Protein AF-A0A8T5TG26-F1 (afdb_monomer_lite)

Foldseek 3Di:
DDPPPPPDDDDDDQEFQAPDPVGWPWADWDDFPLKIWTWTDNPKLATAIWIANSHHVRTGGPDSLARPIRDHQPWDDFDDDPRKTWTWTDNPPPGTDIDID

Structure (mmCIF, N/CA/C/O backbone):
data_AF-A0A8T5TG26-F1
#
_entry.id   AF-A0A8T5TG26-F1
#
loop_
_atom_site.group_PDB
_atom_site.id
_atom_site.type_symbol
_atom_site.label_atom_id
_atom_site.label_alt_id
_atom_site.label_comp_id
_atom_site.label_asym_id
_atom_site.label_entity_id
_atom_site.label_seq_id
_atom_site.pdbx_PDB_ins_code
_atom_site.Cartn_x
_atom_site.Cartn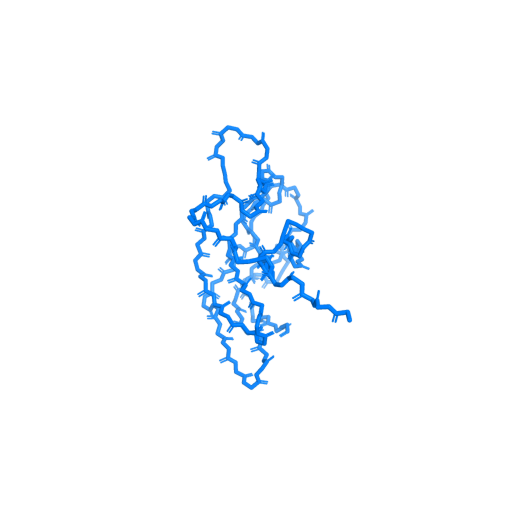_y
_atom_site.Cartn_z
_atom_site.occupancy
_atom_site.B_iso_or_equiv
_atom_site.auth_seq_id
_atom_site.auth_comp_id
_atom_site.auth_asym_id
_atom_site.auth_atom_id
_atom_site.pdbx_PDB_model_num
ATOM 1 N N . MET A 1 1 ? -12.614 1.010 35.328 1.00 47.38 1 MET A N 1
ATOM 2 C CA . MET A 1 1 ? -11.572 1.212 34.299 1.00 47.38 1 MET A CA 1
ATOM 3 C C . MET A 1 1 ? -12.258 1.786 33.075 1.00 47.38 1 MET A C 1
ATOM 5 O O . MET A 1 1 ? -12.998 1.068 32.424 1.00 47.38 1 MET A O 1
ATOM 9 N N . SER A 1 2 ? -12.136 3.094 32.853 1.00 47.34 2 SER A N 1
ATOM 10 C CA . SER A 1 2 ? -12.720 3.754 31.681 1.00 47.34 2 SER A CA 1
ATOM 11 C C . SER A 1 2 ? -11.685 3.708 30.567 1.00 47.34 2 SER A C 1
ATOM 13 O O . SER A 1 2 ? -10.613 4.291 30.719 1.00 47.34 2 SER A O 1
ATOM 15 N N . TYR A 1 3 ? -11.978 2.993 29.485 1.00 44.25 3 TYR A N 1
ATOM 16 C CA . TYR A 1 3 ? -11.157 3.026 28.282 1.00 44.25 3 TYR A CA 1
ATOM 17 C C . TYR A 1 3 ? -11.292 4.421 27.673 1.00 44.25 3 TYR A C 1
ATOM 19 O O . TYR A 1 3 ? -12.363 4.817 27.221 1.00 44.25 3 TYR A O 1
ATOM 27 N N . TYR A 1 4 ? -10.221 5.205 27.738 1.00 46.84 4 TYR A N 1
ATOM 28 C CA . TYR A 1 4 ? -10.125 6.450 26.994 1.00 46.84 4 TYR A CA 1
ATOM 29 C C . TYR A 1 4 ? -9.966 6.087 25.518 1.00 46.84 4 TYR A C 1
ATOM 31 O O . TYR A 1 4 ? -8.863 5.806 25.059 1.00 46.84 4 TYR A O 1
ATOM 39 N N . THR A 1 5 ? -11.066 6.068 24.770 1.00 56.06 5 THR A N 1
ATOM 40 C CA . THR A 1 5 ? -11.002 6.114 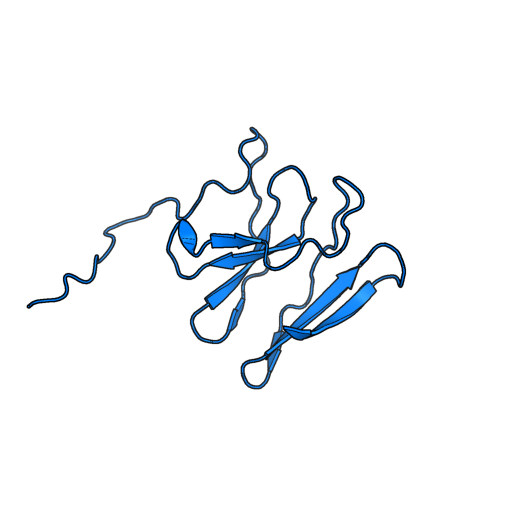23.309 1.00 56.06 5 THR A CA 1
ATOM 41 C C . THR A 1 5 ? -10.368 7.454 22.946 1.00 56.06 5 THR A C 1
ATOM 43 O O . THR A 1 5 ? -10.965 8.510 23.176 1.00 56.06 5 THR A O 1
ATOM 46 N N . PHE A 1 6 ? -9.132 7.435 22.443 1.00 56.69 6 PHE A N 1
ATOM 47 C CA . PHE A 1 6 ? -8.474 8.623 21.912 1.00 56.69 6 PHE A CA 1
ATOM 48 C C . PHE A 1 6 ? -9.274 9.105 20.700 1.00 56.69 6 PHE A C 1
ATOM 50 O O . PHE A 1 6 ? -9.088 8.655 19.576 1.00 56.69 6 PHE A O 1
ATOM 57 N N . LYS A 1 7 ? -10.209 10.028 20.934 1.00 58.66 7 LYS A N 1
ATOM 58 C CA . LYS A 1 7 ? -10.838 10.792 19.865 1.00 58.66 7 LYS A CA 1
ATOM 59 C C . LYS A 1 7 ? -9.829 11.845 19.422 1.00 58.66 7 LYS A C 1
ATOM 61 O O . LYS A 1 7 ? -9.776 12.943 19.971 1.00 58.66 7 LYS A O 1
ATOM 66 N N . ILE A 1 8 ? -8.995 11.458 18.473 1.00 65.94 8 ILE A N 1
ATOM 67 C CA . ILE A 1 8 ? -8.123 12.325 17.676 1.00 65.94 8 ILE A CA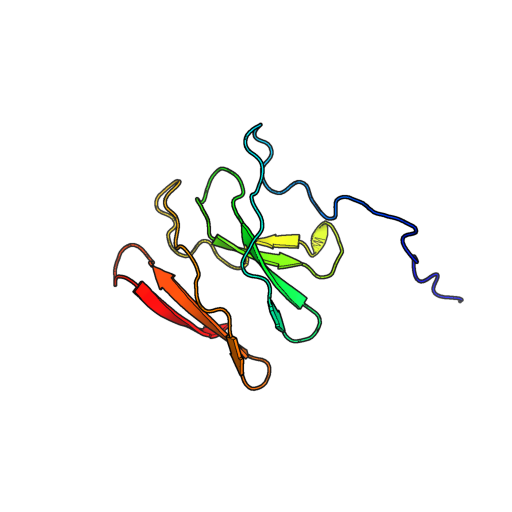 1
ATOM 68 C C . ILE A 1 8 ? -8.961 13.521 17.200 1.00 65.94 8 ILE A C 1
ATOM 70 O O . ILE A 1 8 ? -9.981 13.362 16.529 1.00 65.94 8 ILE A O 1
ATOM 74 N N . ARG A 1 9 ? -8.612 14.725 17.672 1.00 75.25 9 ARG A N 1
ATOM 75 C CA . ARG A 1 9 ? -9.282 15.977 17.301 1.00 75.25 9 ARG A CA 1
ATOM 76 C C . ARG A 1 9 ? -8.452 16.648 16.216 1.00 75.25 9 ARG A C 1
ATOM 78 O O . ARG A 1 9 ? -7.338 17.073 16.491 1.00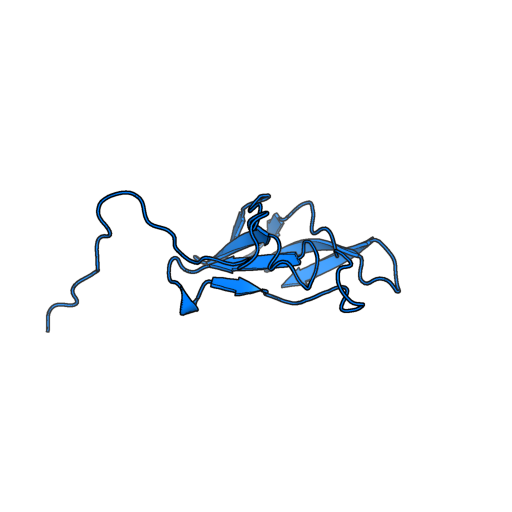 75.25 9 ARG A O 1
ATOM 85 N N . GLY A 1 10 ? -9.021 16.782 15.023 1.00 83.19 10 GLY A N 1
ATOM 86 C CA . GLY A 1 10 ? -8.354 17.398 13.877 1.00 83.19 10 GLY A CA 1
ATOM 87 C C . GLY A 1 10 ? -7.659 16.382 12.974 1.00 83.19 10 GLY A C 1
ATOM 88 O O . GLY A 1 10 ? -7.921 15.184 13.051 1.00 83.19 10 GLY A O 1
ATOM 89 N N . THR A 1 11 ? -6.808 16.887 12.089 1.00 88.12 11 THR A N 1
ATOM 90 C CA . THR A 1 11 ? -6.017 16.091 11.150 1.00 88.12 11 THR A CA 1
ATOM 91 C C . THR A 1 11 ? -4.653 15.767 11.751 1.00 88.12 11 THR A C 1
ATOM 93 O O . THR A 1 11 ? -4.046 16.594 12.430 1.00 88.12 11 THR A O 1
ATOM 96 N N . TYR A 1 12 ? -4.165 14.558 11.501 1.00 90.31 12 TYR A N 1
ATOM 97 C CA . TYR A 1 12 ? -2.835 14.113 11.903 1.00 90.31 12 TYR A CA 1
ATOM 98 C C . TYR A 1 12 ? -2.291 13.154 10.842 1.00 90.31 12 TYR A C 1
ATOM 100 O O . TYR A 1 12 ? -3.055 12.547 10.091 1.00 90.31 12 TYR A O 1
ATOM 108 N N . ILE A 1 13 ? -0.968 13.042 10.768 1.00 93.06 13 ILE A N 1
ATOM 109 C CA . ILE A 1 13 ? -0.305 12.033 9.943 1.00 93.06 13 ILE A CA 1
ATOM 110 C C . ILE A 1 13 ? -0.430 10.699 10.676 1.00 93.06 13 ILE A C 1
ATOM 112 O O . ILE A 1 13 ? -0.004 10.595 11.823 1.00 93.06 13 ILE A O 1
ATOM 116 N N . VAL A 1 14 ? -1.015 9.691 10.026 1.00 95.94 14 VAL A N 1
ATOM 117 C CA . VAL A 1 14 ? -1.089 8.334 10.590 1.00 95.94 14 VAL A CA 1
ATOM 118 C 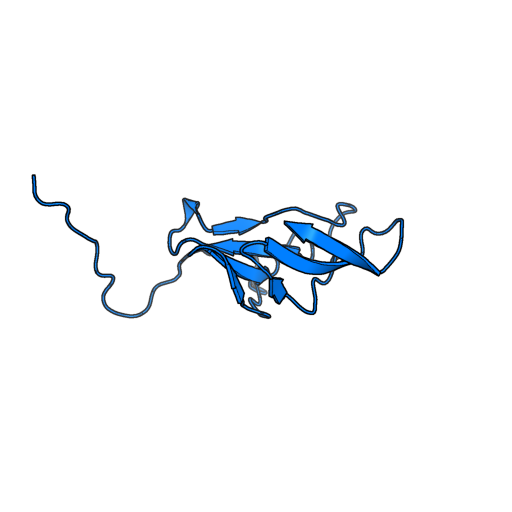C . VAL A 1 14 ? 0.296 7.691 10.602 1.00 95.94 14 VAL A C 1
ATOM 120 O O . VAL A 1 14 ? 0.700 7.115 11.608 1.00 95.94 14 VAL A O 1
ATOM 123 N N . LYS A 1 15 ? 1.025 7.815 9.489 1.00 96.06 15 LYS A N 1
ATOM 124 C CA . LYS A 1 15 ? 2.412 7.383 9.344 1.00 96.06 15 LYS A CA 1
ATOM 125 C C . LYS A 1 15 ? 3.084 8.124 8.195 1.00 96.06 15 LYS A C 1
ATOM 127 O O . LYS A 1 15 ? 2.457 8.346 7.161 1.00 96.06 15 LYS A O 1
ATOM 132 N N . ASP A 1 16 ? 4.353 8.455 8.385 1.00 96.00 16 ASP A N 1
ATOM 133 C CA . ASP A 1 16 ? 5.255 8.846 7.307 1.00 96.00 16 ASP A CA 1
ATOM 134 C C . ASP A 1 16 ? 5.829 7.568 6.668 1.00 96.00 16 ASP A C 1
ATOM 136 O O . ASP A 1 16 ? 6.637 6.875 7.289 1.00 96.00 16 ASP A O 1
ATOM 140 N N . ILE A 1 17 ? 5.291 7.152 5.513 1.00 96.62 17 ILE A N 1
ATOM 141 C CA . ILE A 1 17 ? 5.585 5.830 4.922 1.00 96.62 17 ILE A CA 1
ATOM 142 C C . ILE A 1 17 ? 6.893 5.860 4.120 1.00 96.62 17 ILE A C 1
ATOM 144 O O . ILE A 1 17 ? 7.716 4.962 4.278 1.00 96.62 17 ILE A O 1
ATOM 148 N N . SER A 1 18 ? 7.082 6.882 3.283 1.00 94.62 18 SER A N 1
ATOM 149 C CA . SER A 1 18 ? 8.331 7.126 2.560 1.00 94.62 18 SER A CA 1
ATOM 150 C C . SER A 1 18 ? 9.084 8.213 3.299 1.00 94.62 18 SER A C 1
ATOM 152 O O . SER A 1 18 ? 8.569 9.314 3.448 1.00 94.62 18 SER A O 1
ATOM 154 N N . THR A 1 19 ? 10.304 7.915 3.738 1.00 87.81 19 THR A N 1
ATOM 155 C CA . THR A 1 19 ? 11.146 8.892 4.449 1.00 87.81 19 THR A CA 1
ATOM 156 C C . THR A 1 19 ? 11.963 9.777 3.501 1.00 87.81 19 THR A C 1
ATOM 158 O O . THR A 1 19 ? 12.780 10.584 3.949 1.00 87.81 19 THR A O 1
ATOM 161 N N . ASP A 1 20 ? 11.760 9.631 2.188 1.00 85.31 20 ASP A N 1
ATOM 162 C CA . ASP A 1 20 ? 12.341 10.512 1.182 1.00 85.31 20 ASP A CA 1
ATOM 163 C C . ASP A 1 20 ? 11.556 11.830 1.029 1.00 85.31 20 ASP A C 1
ATOM 165 O O . ASP A 1 20 ? 10.524 12.067 1.652 1.00 85.31 20 ASP A O 1
ATOM 169 N N . THR A 1 21 ? 12.062 12.736 0.189 1.00 83.25 21 THR A N 1
ATOM 170 C CA . THR A 1 21 ? 11.411 14.033 -0.059 1.00 83.25 21 THR A CA 1
ATOM 171 C C . THR A 1 21 ? 10.312 13.979 -1.123 1.00 83.25 21 THR A C 1
ATOM 173 O O . THR A 1 21 ? 9.741 15.021 -1.443 1.00 83.25 21 THR A O 1
ATOM 176 N N . LEU A 1 22 ? 10.062 12.817 -1.734 1.00 88.44 22 LEU A N 1
ATOM 177 C CA . LEU A 1 22 ? 9.064 12.652 -2.794 1.00 88.44 22 LEU A CA 1
ATOM 178 C C . LEU A 1 22 ? 7.690 12.327 -2.192 1.00 88.44 22 LEU A C 1
ATOM 180 O O . LEU A 1 22 ? 6.670 12.785 -2.706 1.00 88.44 22 LEU A O 1
ATOM 184 N N . GLY A 1 23 ? 7.672 11.643 -1.046 1.00 92.81 23 GLY A N 1
ATOM 185 C CA . GLY A 1 23 ? 6.460 11.290 -0.315 1.00 92.81 23 GLY A CA 1
ATOM 186 C C . GLY A 1 23 ? 5.832 9.983 -0.801 1.00 92.81 23 GLY A C 1
ATOM 187 O O . GLY A 1 23 ? 6.283 9.355 -1.753 1.00 92.81 23 GLY A O 1
ATOM 188 N N . SER A 1 24 ? 4.778 9.543 -0.114 1.00 96.00 24 SER A N 1
ATOM 189 C CA . SER A 1 24 ? 4.250 8.173 -0.261 1.00 96.00 24 SER A CA 1
ATOM 190 C C . SER A 1 24 ? 3.121 8.005 -1.274 1.00 96.00 24 SER A C 1
ATOM 192 O O . SER A 1 24 ? 2.731 6.876 -1.558 1.00 96.00 24 SER A O 1
ATOM 194 N N . TYR A 1 25 ? 2.571 9.114 -1.780 1.00 96.44 25 TYR A N 1
ATOM 195 C CA . TYR A 1 25 ? 1.520 9.150 -2.806 1.00 96.44 25 TYR A CA 1
ATOM 196 C C . TYR A 1 25 ? 0.365 8.138 -2.596 1.00 96.44 25 TYR A C 1
ATOM 198 O O . TYR A 1 25 ? 0.078 7.348 -3.499 1.00 96.44 25 TYR A O 1
ATOM 206 N N . PRO A 1 26 ? -0.315 8.126 -1.430 1.00 97.62 26 PRO A N 1
ATOM 207 C CA . PRO A 1 26 ? -1.359 7.145 -1.164 1.00 97.62 26 PRO A CA 1
ATOM 208 C C . PRO A 1 26 ? -2.592 7.369 -2.061 1.00 97.62 26 PRO A C 1
ATOM 210 O O . PRO A 1 26 ? -3.090 8.493 -2.173 1.00 97.62 26 PRO A O 1
ATOM 213 N N . HIS A 1 27 ? -3.088 6.310 -2.699 1.00 98.12 27 HIS A N 1
ATOM 214 C CA . HIS A 1 27 ? -4.235 6.328 -3.616 1.00 98.12 27 HIS A CA 1
ATOM 215 C C . HIS A 1 27 ? -4.965 4.969 -3.636 1.00 98.12 27 HIS A C 1
ATOM 217 O O . HIS A 1 27 ? -4.569 4.052 -2.926 1.00 98.12 27 HIS A O 1
ATOM 223 N N . ASN A 1 28 ? -6.044 4.843 -4.426 1.00 97.12 28 ASN A N 1
ATOM 224 C CA . ASN A 1 28 ? -6.845 3.614 -4.578 1.00 97.12 28 ASN A CA 1
ATOM 225 C C . ASN A 1 28 ? -7.231 2.968 -3.237 1.00 97.12 28 ASN A C 1
ATOM 227 O O . ASN A 1 28 ? -6.742 1.903 -2.880 1.00 97.12 28 ASN A O 1
ATOM 231 N N . PHE A 1 29 ? -8.101 3.634 -2.482 1.00 98.25 29 PHE A N 1
ATOM 232 C CA . PHE A 1 29 ? -8.486 3.208 -1.139 1.00 98.25 29 PHE A CA 1
ATOM 233 C C . PHE A 1 29 ? -9.694 2.265 -1.148 1.00 98.25 29 PHE A C 1
ATOM 235 O O . PHE A 1 29 ? -10.678 2.534 -1.839 1.00 98.25 29 PHE A O 1
ATOM 242 N N . ILE A 1 30 ? -9.664 1.232 -0.304 1.00 98.38 30 ILE A N 1
ATOM 243 C CA . ILE A 1 30 ? -10.831 0.407 0.026 1.00 98.38 30 ILE A CA 1
ATOM 244 C C . ILE A 1 30 ? -10.786 -0.047 1.485 1.00 98.38 30 ILE A C 1
ATOM 246 O O . ILE A 1 30 ? -9.726 -0.374 2.009 1.00 98.38 30 ILE A O 1
ATOM 250 N N . GLU A 1 31 ? -11.934 -0.079 2.152 1.00 98.38 31 GLU A N 1
ATOM 251 C CA . GLU A 1 31 ? -12.052 -0.652 3.493 1.00 98.38 31 GLU A CA 1
ATOM 252 C C . GLU A 1 31 ? -12.500 -2.117 3.403 1.00 98.38 31 GLU A C 1
ATOM 254 O O . GLU A 1 31 ? -13.483 -2.421 2.728 1.00 98.38 31 GLU A O 1
ATOM 259 N N . VAL A 1 32 ? -11.795 -3.019 4.095 1.00 98.31 32 VAL A N 1
ATOM 260 C CA . VAL A 1 32 ? -12.145 -4.441 4.238 1.00 98.31 32 VAL A CA 1
ATOM 261 C C . VAL A 1 32 ? -11.957 -4.838 5.700 1.00 98.31 32 VAL A C 1
ATOM 263 O O . VAL A 1 32 ? -10.856 -4.735 6.234 1.00 98.31 32 VAL A O 1
ATOM 266 N N . ASN A 1 33 ? -13.025 -5.302 6.357 1.00 96.38 33 ASN A N 1
ATOM 267 C CA . ASN A 1 33 ? -13.018 -5.710 7.772 1.00 96.38 33 ASN A CA 1
ATOM 268 C C . ASN A 1 33 ? -12.389 -4.665 8.719 1.00 96.38 33 ASN A C 1
ATOM 270 O O . ASN A 1 33 ? -11.502 -5.003 9.500 1.00 96.38 33 ASN A O 1
ATOM 274 N N . GLU A 1 34 ? -12.830 -3.404 8.635 1.00 97.00 34 GLU A N 1
ATOM 275 C CA . GLU A 1 34 ? -12.336 -2.277 9.457 1.00 97.00 34 GLU A CA 1
ATOM 276 C C . GLU A 1 34 ? -10.857 -1.902 9.221 1.00 97.00 34 GLU A C 1
ATOM 278 O O . GLU A 1 34 ? -10.296 -1.069 9.935 1.00 97.00 34 GLU A O 1
ATOM 283 N N . ILE A 1 35 ? -10.217 -2.481 8.201 1.00 98.31 35 ILE A N 1
ATOM 284 C CA . ILE A 1 35 ? -8.866 -2.137 7.760 1.00 98.31 35 ILE A CA 1
ATOM 285 C C . ILE A 1 35 ? -8.957 -1.400 6.427 1.00 98.31 35 ILE A C 1
ATOM 287 O O . ILE A 1 35 ? -9.572 -1.880 5.475 1.00 98.31 35 ILE A O 1
ATOM 291 N N . LEU A 1 36 ? -8.313 -0.238 6.337 1.00 98.56 36 LEU A N 1
ATOM 292 C CA . LEU A 1 36 ? -8.204 0.510 5.090 1.00 98.56 36 LEU A CA 1
ATOM 293 C C . LEU A 1 36 ? -6.973 0.029 4.321 1.00 98.56 36 LEU A C 1
ATOM 295 O O . LEU A 1 36 ? -5.848 0.163 4.801 1.00 98.56 36 LEU A O 1
ATOM 299 N N . TYR A 1 37 ? -7.187 -0.496 3.123 1.00 98.56 37 TYR A N 1
ATOM 300 C CA . TYR A 1 37 ? -6.158 -0.867 2.161 1.00 98.56 37 TYR A CA 1
ATOM 301 C C . TYR A 1 37 ? -6.004 0.231 1.116 1.00 98.56 37 TYR A C 1
ATOM 303 O O . TYR A 1 37 ? -6.980 0.881 0.738 1.00 98.56 37 TYR A O 1
ATOM 311 N N . PHE A 1 38 ? -4.774 0.463 0.676 1.00 98.50 38 PHE A N 1
ATOM 312 C CA . PHE A 1 38 ? -4.452 1.512 -0.283 1.00 98.50 38 PHE A CA 1
ATOM 313 C C . PHE A 1 38 ? -3.130 1.231 -0.979 1.00 98.50 38 PHE A C 1
ATOM 315 O O . PHE A 1 38 ? -2.311 0.457 -0.490 1.00 98.50 38 PHE A O 1
ATOM 322 N N . VAL A 1 39 ? -2.907 1.884 -2.110 1.00 98.19 39 VAL A N 1
ATOM 323 C CA . VAL A 1 39 ? -1.636 1.831 -2.830 1.00 98.19 39 VAL A CA 1
ATOM 324 C C . VAL A 1 39 ? -0.759 2.984 -2.373 1.00 98.19 39 VAL A C 1
ATOM 326 O O . VAL A 1 39 ? -1.229 4.119 -2.302 1.00 98.19 39 VAL A O 1
ATOM 329 N N . ALA A 1 40 ? 0.504 2.712 -2.062 1.00 97.69 40 ALA A N 1
ATOM 330 C CA . ALA A 1 40 ? 1.494 3.724 -1.693 1.00 97.69 40 ALA A CA 1
ATOM 331 C C . ALA A 1 40 ? 2.914 3.230 -1.990 1.00 97.69 40 ALA A C 1
ATOM 333 O O . ALA A 1 40 ? 3.108 2.069 -2.342 1.00 97.69 40 ALA A O 1
ATOM 334 N N . THR A 1 41 ? 3.902 4.109 -1.828 1.00 95.62 41 THR A N 1
ATOM 335 C CA . THR A 1 41 ? 5.326 3.755 -1.869 1.00 95.62 41 THR A CA 1
ATOM 336 C C . THR A 1 41 ? 6.031 4.115 -0.561 1.00 95.62 41 THR A C 1
ATOM 338 O O . THR A 1 41 ? 5.723 5.133 0.067 1.00 95.62 41 THR A O 1
ATOM 341 N N . ASP A 1 42 ? 6.984 3.277 -0.152 1.00 94.50 42 ASP A N 1
ATOM 342 C CA . ASP A 1 42 ? 7.937 3.534 0.938 1.00 94.50 42 ASP A CA 1
ATOM 343 C C . ASP A 1 42 ? 9.277 4.111 0.439 1.00 94.50 42 ASP A C 1
ATOM 345 O O . ASP A 1 42 ? 10.223 4.241 1.218 1.00 94.50 42 ASP A O 1
ATOM 349 N N . GLY A 1 43 ? 9.367 4.419 -0.860 1.00 92.88 43 GLY A N 1
ATOM 350 C CA . GLY A 1 43 ? 10.583 4.886 -1.526 1.00 92.88 43 GLY A CA 1
ATOM 351 C C . GLY A 1 43 ? 11.569 3.772 -1.905 1.00 92.88 43 GLY A C 1
ATOM 352 O O . GLY A 1 43 ? 12.534 4.043 -2.619 1.00 92.88 43 GLY A O 1
ATOM 353 N N . ASN A 1 44 ? 11.334 2.521 -1.486 1.00 91.69 44 ASN A N 1
ATOM 354 C CA . ASN A 1 44 ? 12.235 1.390 -1.737 1.00 91.69 44 ASN A CA 1
ATOM 355 C C . ASN A 1 44 ? 11.607 0.306 -2.619 1.00 91.69 44 ASN A C 1
ATOM 357 O O . ASN A 1 44 ? 12.310 -0.253 -3.456 1.00 91.69 44 ASN A O 1
ATOM 361 N N . SER A 1 45 ? 10.310 0.045 -2.448 1.00 91.50 45 SER A N 1
ATOM 362 C CA . SER A 1 45 ? 9.596 -1.105 -3.024 1.00 91.50 45 SER A CA 1
ATOM 363 C C . SER A 1 45 ? 8.662 -0.712 -4.178 1.00 91.50 45 SER A C 1
ATOM 365 O O . SER A 1 45 ? 7.722 -1.426 -4.475 1.00 91.50 45 SER A O 1
ATOM 367 N N . GLY A 1 46 ? 8.836 0.474 -4.781 1.00 94.25 46 GLY A N 1
ATOM 368 C CA . GLY A 1 46 ? 7.868 1.002 -5.755 1.00 94.25 46 GLY A CA 1
ATOM 369 C C . GLY A 1 46 ? 6.476 1.225 -5.141 1.00 94.25 46 GLY A C 1
ATOM 370 O O . GLY A 1 46 ? 6.368 1.439 -3.931 1.00 94.25 46 GLY A O 1
ATOM 371 N N . PHE A 1 47 ? 5.417 1.258 -5.960 1.00 96.44 47 PHE A N 1
ATOM 372 C CA . PHE A 1 47 ? 4.037 1.278 -5.459 1.00 96.44 47 PHE A CA 1
ATOM 373 C C . PHE A 1 47 ? 3.529 -0.134 -5.190 1.00 96.44 47 PHE A C 1
ATOM 375 O O . PHE A 1 47 ? 3.470 -0.952 -6.108 1.00 96.44 47 PHE A O 1
ATOM 382 N N . GLU A 1 48 ? 3.096 -0.357 -3.953 1.00 97.50 48 GLU A N 1
ATOM 383 C CA . GLU A 1 48 ? 2.660 -1.647 -3.423 1.00 97.50 48 GLU A CA 1
ATOM 384 C C . GLU A 1 48 ? 1.355 -1.494 -2.636 1.00 97.50 48 GLU A C 1
ATOM 386 O O . GLU A 1 48 ? 0.878 -0.382 -2.379 1.00 97.50 48 GLU A O 1
ATOM 391 N N . LEU A 1 49 ? 0.773 -2.623 -2.224 1.00 98.12 49 LEU A N 1
ATOM 392 C CA . LEU A 1 49 ? -0.412 -2.639 -1.374 1.00 98.12 49 LEU A CA 1
ATOM 393 C C . LEU A 1 49 ? -0.016 -2.391 0.088 1.00 98.12 49 LEU A C 1
ATOM 395 O O . LEU A 1 49 ? 0.711 -3.175 0.700 1.00 98.12 49 LEU A O 1
ATOM 399 N N . PHE A 1 50 ? -0.561 -1.337 0.679 1.00 98.31 50 PHE A N 1
ATOM 400 C CA . PHE A 1 50 ? -0.448 -0.986 2.089 1.00 98.31 50 PHE A CA 1
ATOM 401 C C . PHE A 1 50 ? -1.790 -1.144 2.793 1.00 98.31 50 PHE A C 1
ATOM 403 O O . PHE A 1 50 ? -2.853 -1.214 2.171 1.00 98.31 50 PHE A O 1
ATOM 410 N N . ARG A 1 51 ? -1.734 -1.184 4.123 1.00 98.50 51 ARG A N 1
ATOM 411 C CA . ARG A 1 51 ? -2.918 -1.140 4.976 1.00 98.50 51 ARG A CA 1
ATOM 412 C C . ARG A 1 51 ? -2.742 -0.197 6.154 1.00 98.50 51 ARG A C 1
ATOM 414 O O . ARG A 1 51 ? -1.606 0.116 6.503 1.00 98.50 51 ARG A O 1
ATOM 421 N N . THR A 1 52 ? -3.846 0.193 6.788 1.00 98.50 52 THR A N 1
ATOM 422 C CA . THR A 1 52 ? -3.886 0.927 8.059 1.00 98.50 52 THR A CA 1
ATOM 423 C C . THR A 1 52 ? -5.133 0.586 8.884 1.00 98.50 52 THR A C 1
ATOM 425 O O . THR A 1 52 ? -6.217 0.408 8.334 1.00 98.50 52 THR A O 1
ATOM 428 N N . ASP A 1 53 ? -4.982 0.528 10.210 1.00 97.75 53 ASP A N 1
ATOM 429 C CA . ASP A 1 53 ? -6.076 0.522 11.201 1.00 97.75 53 ASP A CA 1
ATOM 430 C C . ASP A 1 53 ? -6.284 1.914 11.848 1.00 97.75 53 ASP A C 1
ATOM 432 O O . ASP A 1 53 ? -6.946 2.057 12.876 1.00 97.75 53 ASP A O 1
ATOM 436 N N . GLY A 1 54 ? -5.666 2.955 11.276 1.00 95.88 54 GLY A N 1
ATOM 437 C CA . GLY A 1 54 ? -5.648 4.317 11.816 1.00 95.88 54 GLY A CA 1
ATOM 438 C C . GLY A 1 54 ? -4.517 4.599 12.813 1.00 95.88 54 GLY A C 1
ATOM 439 O O . GLY A 1 54 ? -4.380 5.746 13.258 1.00 95.88 54 GLY A O 1
ATOM 440 N N . THR A 1 55 ? -3.685 3.603 13.143 1.00 96.00 55 THR A N 1
ATOM 441 C CA . THR A 1 55 ? -2.491 3.750 13.988 1.00 96.00 55 THR A CA 1
ATOM 442 C C . THR A 1 55 ? -1.196 3.659 13.179 1.00 96.00 55 THR A C 1
ATOM 444 O O . THR A 1 55 ? -1.134 3.027 12.125 1.00 96.00 55 THR A O 1
ATOM 447 N N . GLU A 1 56 ? -0.118 4.257 13.688 1.00 96.31 56 GLU A N 1
ATOM 448 C CA . GLU A 1 56 ? 1.206 4.186 13.056 1.00 96.31 56 GLU A CA 1
ATOM 449 C C . GLU A 1 56 ? 1.719 2.738 12.940 1.00 96.31 56 GLU A C 1
ATOM 451 O O . GLU A 1 56 ? 2.253 2.336 11.905 1.00 96.31 56 GLU A O 1
ATOM 456 N N . LEU A 1 57 ? 1.512 1.924 13.983 1.00 97.00 57 LEU A N 1
ATOM 457 C CA . LEU A 1 57 ? 1.939 0.519 14.009 1.00 97.00 57 LEU A CA 1
ATOM 458 C C . LEU A 1 57 ? 1.097 -0.366 13.087 1.00 97.00 57 LEU A C 1
ATOM 460 O O . LEU A 1 57 ? 1.636 -1.273 12.456 1.00 97.00 57 LEU A O 1
ATOM 464 N N . GLY A 1 58 ? -0.205 -0.098 12.981 1.00 97.94 58 GLY A N 1
ATOM 465 C CA . GLY A 1 58 ? -1.090 -0.799 12.058 1.00 97.94 58 GLY A CA 1
ATOM 466 C C . GLY A 1 58 ? -0.970 -0.331 10.609 1.00 97.94 58 GLY A C 1
ATOM 467 O O . GLY A 1 58 ? -1.628 -0.909 9.747 1.00 97.94 58 GLY A O 1
ATOM 468 N N . THR A 1 59 ? -0.117 0.664 10.325 1.00 98.38 59 THR A N 1
ATOM 469 C CA . THR A 1 59 ? 0.127 1.180 8.973 1.00 98.38 59 THR A CA 1
ATOM 470 C C . THR A 1 59 ? 1.398 0.601 8.364 1.00 98.38 59 THR A C 1
ATOM 472 O O . THR A 1 59 ? 2.507 0.976 8.756 1.00 98.38 59 THR A O 1
ATOM 475 N N . TYR A 1 60 ? 1.271 -0.316 7.406 1.00 97.62 60 TYR A N 1
ATOM 476 C CA . TYR A 1 60 ? 2.425 -0.994 6.810 1.00 97.62 60 TYR A CA 1
ATOM 477 C C . TYR A 1 60 ? 2.110 -1.685 5.473 1.00 97.62 60 TYR A C 1
ATOM 479 O O . TYR A 1 60 ? 0.944 -1.866 5.118 1.00 97.62 60 TYR A O 1
ATOM 487 N N . ILE A 1 61 ? 3.163 -2.061 4.739 1.00 97.25 61 ILE A N 1
ATOM 488 C CA . ILE A 1 61 ? 3.074 -2.804 3.475 1.00 97.25 61 ILE A CA 1
ATOM 489 C C . ILE A 1 61 ? 2.502 -4.206 3.710 1.00 97.25 61 ILE A C 1
ATOM 491 O O . ILE A 1 61 ? 3.018 -4.982 4.511 1.00 97.25 61 ILE A O 1
ATOM 495 N N . VAL A 1 62 ? 1.425 -4.557 3.018 1.00 96.56 62 VAL A N 1
ATOM 496 C CA . VAL A 1 62 ? 0.796 -5.876 3.150 1.00 96.56 62 VAL A CA 1
ATOM 497 C C . VAL A 1 62 ? 1.741 -6.964 2.638 1.00 96.56 62 VAL A C 1
ATOM 499 O O . VAL A 1 62 ? 1.926 -7.991 3.298 1.00 96.56 62 VAL A O 1
ATOM 502 N N . ARG A 1 63 ? 2.328 -6.725 1.462 1.00 91.31 63 ARG A N 1
ATOM 503 C CA . ARG A 1 63 ? 3.347 -7.552 0.817 1.00 91.31 63 ARG A CA 1
ATOM 504 C C . ARG A 1 63 ? 4.026 -6.728 -0.276 1.00 91.31 63 ARG A C 1
ATOM 506 O O . ARG A 1 63 ? 3.330 -6.019 -0.989 1.00 91.31 63 ARG A O 1
ATOM 513 N N . ASP A 1 64 ? 5.338 -6.872 -0.403 1.00 92.94 64 ASP A N 1
ATOM 514 C CA . ASP A 1 64 ? 6.079 -6.495 -1.609 1.00 92.94 64 ASP A CA 1
ATOM 515 C C . ASP A 1 64 ? 5.881 -7.613 -2.644 1.00 92.94 64 ASP A C 1
ATOM 517 O O . ASP A 1 64 ? 6.379 -8.732 -2.463 1.00 92.94 64 ASP A O 1
ATOM 521 N N . ILE A 1 65 ? 5.016 -7.368 -3.631 1.00 93.19 65 ILE A N 1
ATOM 522 C CA . ILE A 1 65 ? 4.598 -8.386 -4.607 1.00 93.19 65 ILE A CA 1
ATOM 523 C C . ILE A 1 65 ? 5.649 -8.541 -5.712 1.00 93.19 65 ILE A C 1
ATOM 525 O O . ILE A 1 65 ? 5.838 -9.658 -6.199 1.00 93.19 65 ILE A O 1
ATOM 529 N N . TRP A 1 66 ? 6.384 -7.473 -6.039 1.00 94.44 66 TRP A N 1
ATOM 530 C CA . TRP A 1 66 ? 7.497 -7.500 -6.986 1.00 94.44 66 TRP A CA 1
ATOM 531 C C . TRP A 1 66 ? 8.821 -7.087 -6.310 1.00 94.44 66 TRP A C 1
ATOM 533 O O . TRP A 1 66 ? 9.347 -6.003 -6.570 1.00 94.44 66 TRP A O 1
ATOM 543 N N . PRO A 1 67 ? 9.473 -8.000 -5.561 1.00 87.56 67 PRO A N 1
ATOM 544 C CA . PRO A 1 67 ? 10.608 -7.673 -4.689 1.00 87.56 67 PRO A CA 1
ATOM 545 C C . PRO A 1 67 ? 11.956 -7.461 -5.403 1.00 87.56 67 PRO A C 1
ATOM 547 O O . PRO A 1 67 ? 13.028 -7.708 -4.843 1.00 87.56 67 PRO A O 1
ATOM 550 N N . ALA A 1 68 ? 11.954 -7.025 -6.663 1.00 84.50 68 ALA A N 1
ATOM 551 C CA . ALA A 1 68 ? 13.164 -6.844 -7.463 1.00 84.50 68 ALA A CA 1
ATOM 552 C C . ALA A 1 68 ? 13.696 -5.398 -7.412 1.00 84.50 68 ALA A C 1
ATOM 554 O O . ALA A 1 68 ? 13.977 -4.782 -8.435 1.00 84.50 68 ALA A O 1
ATOM 555 N N . GLY A 1 69 ? 13.902 -4.855 -6.213 1.00 81.75 69 GLY A N 1
ATOM 556 C CA . GLY A 1 69 ? 14.327 -3.464 -6.027 1.00 81.75 69 GLY A CA 1
ATOM 557 C C . GLY A 1 69 ? 13.131 -2.515 -6.050 1.00 81.75 69 GLY A C 1
ATOM 558 O O . GLY A 1 69 ? 12.094 -2.842 -5.499 1.00 81.75 69 GLY A O 1
ATOM 559 N N . SER A 1 70 ? 13.261 -1.351 -6.691 1.00 85.31 70 SER A N 1
ATOM 560 C CA . SER A 1 70 ? 12.213 -0.319 -6.706 1.00 85.31 70 SER A CA 1
ATOM 561 C C . SER A 1 70 ? 11.170 -0.504 -7.813 1.00 85.31 70 SER A C 1
ATOM 563 O O . SER A 1 70 ? 10.611 0.485 -8.299 1.00 85.31 70 SER A O 1
ATOM 565 N N . TYR A 1 71 ? 10.971 -1.737 -8.288 1.00 91.94 71 TYR A N 1
ATOM 566 C CA . TYR A 1 71 ? 9.858 -2.024 -9.191 1.00 91.94 71 TYR A CA 1
ATOM 567 C C . TYR A 1 71 ? 8.551 -1.969 -8.420 1.00 91.94 71 TYR A C 1
ATOM 569 O O . TYR A 1 71 ? 8.540 -2.017 -7.202 1.00 91.94 71 TYR A O 1
ATOM 577 N N . SER A 1 72 ? 7.464 -1.783 -9.151 1.00 93.88 72 SER A N 1
ATOM 578 C CA . SER A 1 72 ? 6.151 -1.582 -8.573 1.00 93.88 72 SER A CA 1
ATOM 579 C C . SER A 1 72 ? 5.218 -2.661 -9.078 1.00 93.88 72 SER A C 1
ATOM 581 O O . SER A 1 72 ? 5.120 -2.860 -10.290 1.00 93.88 72 SER A O 1
ATOM 583 N N . SER A 1 73 ? 4.502 -3.299 -8.160 1.00 95.56 73 SER A N 1
ATOM 584 C CA . SER A 1 73 ? 3.449 -4.252 -8.498 1.00 95.56 73 SER A CA 1
ATOM 585 C C . SER A 1 73 ? 2.173 -3.594 -9.027 1.00 95.56 73 SER A C 1
ATOM 587 O O . SER A 1 73 ? 1.321 -4.287 -9.582 1.00 95.56 73 SER A O 1
ATOM 589 N N . LEU A 1 74 ? 2.059 -2.264 -8.887 1.00 95.19 74 LEU A N 1
ATOM 590 C CA . LEU A 1 74 ? 0.945 -1.422 -9.338 1.00 95.19 74 LEU A CA 1
ATOM 591 C C . LEU A 1 74 ? -0.436 -2.040 -9.032 1.00 95.19 74 LEU A C 1
ATOM 593 O O . LEU A 1 74 ? -1.183 -2.336 -9.966 1.00 95.19 74 LEU A O 1
ATOM 597 N N . PRO A 1 75 ? -0.809 -2.245 -7.750 1.00 97.44 75 PRO A N 1
ATOM 598 C CA . PRO A 1 75 ? -2.104 -2.831 -7.437 1.00 97.44 75 PRO A CA 1
ATOM 599 C C . PRO A 1 75 ? -3.269 -1.970 -7.951 1.00 97.44 75 PRO A C 1
ATOM 601 O O . PRO A 1 75 ? -3.385 -0.785 -7.631 1.00 97.44 75 PRO A O 1
ATOM 604 N N . GLU A 1 76 ? -4.177 -2.575 -8.709 1.00 97.31 76 GLU A N 1
ATOM 605 C CA . GLU A 1 76 ? -5.345 -1.905 -9.287 1.00 97.31 76 GLU A CA 1
ATOM 606 C C . GLU A 1 76 ? -6.641 -2.682 -9.023 1.00 97.31 76 GLU A C 1
ATOM 608 O O . GLU A 1 76 ? -6.638 -3.859 -8.661 1.00 97.31 76 GLU A O 1
ATOM 613 N N . PHE A 1 77 ? -7.780 -2.003 -9.198 1.00 97.81 77 PHE A N 1
ATOM 614 C CA . PHE A 1 77 ? -9.125 -2.577 -9.039 1.00 97.81 77 PHE A CA 1
ATOM 615 C C . PHE A 1 77 ? -9.369 -3.255 -7.683 1.00 97.81 77 PHE A C 1
ATOM 617 O O . PHE A 1 77 ? -10.039 -4.287 -7.612 1.00 97.81 77 PHE A O 1
ATOM 624 N N . LEU A 1 78 ? -8.853 -2.656 -6.604 1.00 98.31 78 LEU A N 1
ATOM 625 C CA . LEU A 1 78 ? -9.101 -3.113 -5.240 1.00 98.31 78 LEU A CA 1
ATOM 626 C C . LEU A 1 78 ? -10.611 -3.237 -4.999 1.00 98.31 78 LEU A C 1
ATOM 628 O O . LEU A 1 78 ? -11.354 -2.260 -5.100 1.00 98.31 78 LEU A O 1
ATOM 632 N N . THR A 1 79 ? -11.050 -4.457 -4.713 1.00 98.38 79 THR A N 1
ATOM 633 C CA . THR A 1 79 ? -12.456 -4.846 -4.635 1.00 98.38 79 THR A CA 1
ATOM 634 C C . THR A 1 79 ? -12.667 -5.723 -3.414 1.00 98.38 79 THR A C 1
ATOM 636 O O . THR A 1 79 ? -11.991 -6.732 -3.233 1.00 98.38 79 THR A O 1
ATOM 639 N N . GLU A 1 80 ? -13.634 -5.352 -2.586 1.00 98.31 80 GLU A N 1
ATOM 640 C CA . GLU A 1 80 ? -14.100 -6.186 -1.489 1.00 98.31 80 GLU A CA 1
ATOM 641 C C . GLU A 1 80 ? -15.154 -7.164 -2.015 1.00 98.31 80 GLU A C 1
ATOM 643 O O . GLU A 1 80 ? -16.060 -6.782 -2.762 1.00 98.31 80 GLU A O 1
ATOM 648 N N . LEU A 1 81 ? -15.019 -8.436 -1.645 1.00 98.06 81 LEU A N 1
ATOM 649 C CA . LEU A 1 81 ? -16.039 -9.448 -1.878 1.00 98.06 81 LEU A CA 1
ATOM 650 C C . LEU A 1 81 ? -16.049 -10.454 -0.728 1.00 98.06 81 LEU A C 1
ATOM 652 O O . LEU A 1 81 ? -15.147 -11.282 -0.610 1.00 98.06 81 LEU A O 1
ATOM 656 N N . ASN A 1 82 ? -17.121 -10.444 0.063 1.00 97.25 82 ASN A N 1
ATOM 657 C CA . ASN A 1 82 ? -17.322 -11.359 1.191 1.00 97.25 82 ASN A CA 1
ATOM 658 C C . ASN A 1 82 ? -16.162 -11.323 2.199 1.00 97.25 82 ASN A C 1
ATOM 660 O O . ASN A 1 82 ? -15.633 -12.370 2.578 1.00 97.25 82 ASN A O 1
ATOM 664 N N . SER A 1 83 ? -15.772 -10.125 2.629 1.00 96.69 83 SER A N 1
ATOM 665 C CA . SER A 1 83 ? -14.683 -9.874 3.575 1.00 96.69 83 SER A CA 1
ATOM 666 C C . SER A 1 83 ? -13.285 -10.241 3.064 1.00 96.69 83 SER A C 1
ATOM 668 O O . SER A 1 83 ? -12.353 -10.283 3.867 1.00 96.69 83 SER A O 1
ATOM 670 N N . LEU A 1 84 ? -13.131 -10.483 1.760 1.00 97.69 84 LEU A N 1
ATOM 671 C CA . LEU A 1 84 ? -11.851 -10.725 1.094 1.00 97.69 84 LEU A CA 1
ATOM 672 C C . LEU A 1 84 ? -11.510 -9.550 0.179 1.00 97.69 84 LEU A C 1
ATOM 674 O O . LEU A 1 84 ? -12.396 -8.977 -0.463 1.00 97.69 84 LEU A O 1
ATOM 678 N N . LEU A 1 85 ? -10.224 -9.219 0.096 1.00 98.31 85 LEU A N 1
ATOM 679 C CA . LEU A 1 85 ? -9.709 -8.208 -0.817 1.00 98.31 85 LEU A CA 1
ATOM 680 C C . LEU A 1 85 ? -9.212 -8.877 -2.101 1.00 98.31 85 LEU A C 1
ATOM 682 O O . LEU A 1 85 ? -8.280 -9.676 -2.066 1.00 98.31 85 LEU A O 1
ATOM 686 N N . PHE A 1 86 ? -9.785 -8.493 -3.237 1.00 98.56 86 PHE A N 1
ATOM 687 C CA . PHE A 1 86 ? -9.325 -8.857 -4.574 1.00 98.56 86 PHE A CA 1
ATOM 688 C C . PHE A 1 86 ? -8.720 -7.645 -5.278 1.00 98.56 86 PHE A C 1
ATOM 690 O O . PHE A 1 86 ? -9.216 -6.530 -5.127 1.00 98.56 86 PHE A O 1
ATOM 697 N N . PHE A 1 87 ? -7.664 -7.852 -6.057 1.00 98.25 87 PHE A N 1
ATOM 698 C CA . PHE A 1 87 ? -7.029 -6.811 -6.873 1.00 98.25 87 PHE A CA 1
ATOM 699 C C . PHE A 1 87 ? -6.149 -7.450 -7.946 1.00 98.25 87 PHE A C 1
ATOM 701 O O . PHE A 1 87 ? -5.810 -8.630 -7.846 1.00 98.25 87 PHE A O 1
ATOM 708 N N . VAL A 1 88 ? -5.768 -6.681 -8.961 1.00 98.19 88 VAL A N 1
ATOM 709 C CA . VAL A 1 88 ? -4.751 -7.115 -9.927 1.00 98.19 88 VAL A CA 1
ATOM 710 C C . VAL A 1 88 ? -3.405 -6.495 -9.584 1.00 98.19 88 VAL A C 1
ATOM 712 O O . VAL A 1 88 ? -3.371 -5.355 -9.128 1.00 98.19 88 VAL A O 1
ATOM 715 N N . ALA A 1 89 ? -2.319 -7.236 -9.773 1.00 97.81 89 ALA A N 1
ATOM 716 C CA . ALA A 1 89 ? -0.957 -6.746 -9.565 1.00 97.81 89 ALA A CA 1
ATOM 717 C C . ALA A 1 89 ? 0.051 -7.580 -10.365 1.00 97.81 89 ALA A C 1
ATOM 719 O O . ALA A 1 89 ? -0.217 -8.746 -10.677 1.00 97.81 89 ALA A O 1
ATOM 720 N N . GLU A 1 90 ? 1.207 -6.992 -10.664 1.00 96.81 90 GLU A N 1
ATOM 721 C CA . GLU A 1 90 ? 2.331 -7.663 -11.322 1.00 96.81 90 GLU A CA 1
ATOM 722 C C . GLU A 1 90 ? 3.400 -8.120 -10.319 1.00 96.81 90 GLU A C 1
ATOM 724 O O . GLU A 1 90 ? 3.757 -7.388 -9.401 1.00 96.81 90 GLU A O 1
ATOM 729 N N . ASP A 1 91 ? 3.929 -9.332 -10.505 1.00 95.56 91 ASP A N 1
ATOM 730 C CA . ASP A 1 91 ? 4.987 -9.925 -9.668 1.00 95.56 91 ASP A CA 1
ATOM 731 C C . ASP A 1 91 ? 6.363 -9.995 -10.353 1.00 95.56 91 ASP A C 1
ATOM 733 O O . ASP A 1 91 ? 7.321 -10.543 -9.801 1.00 95.56 91 ASP A O 1
ATOM 737 N N . GLY A 1 92 ? 6.462 -9.486 -11.584 1.00 94.88 92 GLY A N 1
ATOM 738 C CA . GLY A 1 92 ? 7.668 -9.549 -12.407 1.00 94.88 92 GLY A CA 1
ATOM 739 C C . GLY A 1 92 ? 7.997 -10.928 -12.985 1.00 94.88 92 GLY A C 1
ATOM 740 O O . GLY A 1 92 ? 9.069 -11.092 -13.575 1.00 94.88 92 GLY A O 1
ATOM 741 N N . VAL A 1 93 ? 7.117 -11.921 -12.818 1.00 95.62 93 VAL A N 1
ATOM 742 C CA . VAL A 1 93 ? 7.313 -13.301 -13.291 1.00 95.62 93 VAL A CA 1
ATOM 743 C C . VAL A 1 93 ? 6.165 -13.758 -14.189 1.00 95.62 93 VAL A C 1
ATOM 745 O O . VAL A 1 93 ? 6.415 -14.301 -15.265 1.00 95.62 93 VAL A O 1
ATOM 748 N N . ASN A 1 94 ? 4.923 -13.548 -13.757 1.00 96.06 94 ASN A N 1
ATOM 749 C CA . ASN A 1 94 ? 3.710 -14.039 -14.407 1.00 96.06 94 ASN A CA 1
ATOM 750 C C . ASN A 1 94 ? 2.942 -12.939 -15.156 1.00 96.06 94 ASN A C 1
ATOM 752 O O . ASN A 1 94 ? 2.008 -13.246 -15.888 1.00 96.06 94 ASN A O 1
ATOM 756 N N . GLY A 1 95 ? 3.367 -11.678 -15.049 1.00 95.19 95 GLY A N 1
ATOM 757 C CA . GLY A 1 95 ? 2.608 -10.542 -15.563 1.00 95.19 95 GLY A CA 1
ATOM 758 C C . GLY A 1 95 ? 1.581 -10.044 -14.547 1.00 95.19 95 GLY A C 1
ATOM 759 O O . GLY A 1 95 ? 1.663 -10.350 -13.358 1.00 95.19 95 GLY A O 1
ATOM 760 N N . VAL A 1 96 ? 0.609 -9.262 -15.021 1.00 96.94 96 VAL A N 1
ATOM 761 C CA . VAL A 1 96 ? -0.515 -8.788 -14.202 1.00 96.94 96 VAL A CA 1
ATOM 762 C C . VAL A 1 96 ? -1.505 -9.929 -13.975 1.00 96.94 96 VAL A C 1
ATOM 764 O O . VAL A 1 96 ? -2.143 -10.395 -14.919 1.00 96.94 96 VAL A O 1
ATOM 767 N N . GLU A 1 97 ? -1.683 -10.321 -12.716 1.00 98.19 97 GLU A N 1
ATOM 768 C CA . GLU A 1 97 ? -2.549 -11.430 -12.303 1.00 98.19 97 GLU A CA 1
ATOM 769 C C . GLU A 1 97 ? -3.555 -11.006 -11.226 1.00 98.19 97 GLU A C 1
ATOM 771 O O . GLU A 1 97 ? -3.412 -9.951 -10.609 1.00 98.19 97 GLU A O 1
ATOM 776 N N . LEU A 1 98 ? -4.586 -11.828 -10.990 1.00 98.00 98 LEU A N 1
ATOM 777 C CA . LEU A 1 98 ? -5.561 -11.625 -9.911 1.00 98.00 98 LEU A CA 1
ATOM 778 C C . LEU A 1 98 ? -5.021 -12.156 -8.572 1.00 98.00 98 LEU A C 1
ATOM 780 O O . LEU A 1 98 ? -4.687 -13.335 -8.449 1.00 98.00 98 LEU A O 1
ATOM 784 N N . TRP A 1 99 ? -5.043 -11.310 -7.545 1.00 97.81 99 TRP A N 1
ATOM 785 C CA . TRP A 1 99 ? -4.623 -11.615 -6.178 1.00 97.81 99 TRP A CA 1
ATOM 786 C C . TRP A 1 99 ? -5.805 -11.571 -5.209 1.00 97.81 99 TRP A C 1
ATOM 788 O O . TRP A 1 99 ? -6.791 -10.871 -5.438 1.00 97.81 99 TRP A O 1
ATOM 798 N N . MET A 1 100 ? -5.684 -12.320 -4.109 1.00 96.19 100 MET A N 1
ATOM 799 C CA . MET A 1 100 ? -6.651 -12.358 -3.011 1.00 96.19 100 MET A CA 1
ATOM 800 C C . MET A 1 100 ? -5.925 -12.266 -1.665 1.00 96.19 100 MET A C 1
ATOM 802 O O . MET A 1 100 ? -4.902 -12.934 -1.472 1.00 96.19 100 MET A O 1
ATOM 806 N N . PHE A 1 101 ? -6.471 -11.467 -0.747 1.00 89.25 101 PHE A N 1
ATOM 807 C CA . PHE A 1 101 ? -6.026 -11.319 0.640 1.00 89.25 101 PHE A CA 1
ATOM 808 C C . PHE A 1 101 ? -7.185 -11.394 1.632 1.00 89.25 101 PHE A C 1
ATOM 810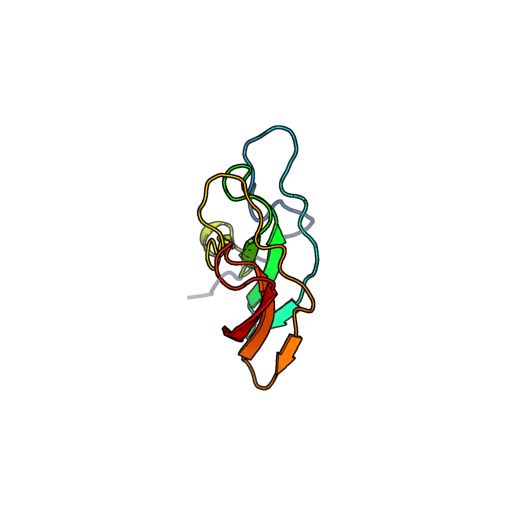 O O . PHE A 1 101 ? -8.306 -10.959 1.282 1.00 89.25 101 PHE A O 1
#

pLDDT: mean 91.65, std 12.32, range [44.25, 98.56]

Radius of gyration: 14.96 Å; chains: 1; bounding box: 32×31×50 Å

Sequence (101 aa):
MSYYTFKIRGTYIVKDISTDTLGSYPHNFIEVNEILYFVATDGNSGFELFRTDGTELGTYIVRDIWPAGSYSSLPEFLTELNSLLFFVAEDGVNGVELWMF

Secondary structure (DSSP, 8-state):
---------S---S-----SSS----EEEEEETTEEEEEEE-SSS-EEEEEESSSSTT-EEEE-SS-SSS-----EEEEEETTEEEEEEE-SSS-EEEEE-